Protein AF-A0A7V3REI5-F1 (afdb_monomer_lite)

Organism: NCBI:txid1495039

Radius of gyration: 26.55 Å; chains: 1; bounding box: 90×43×39 Å

Structure (mmCIF, N/CA/C/O backbone):
data_AF-A0A7V3REI5-F1
#
_entry.id   AF-A0A7V3REI5-F1
#
loop_
_atom_site.group_PDB
_atom_site.id
_atom_site.type_symbol
_atom_site.label_atom_id
_atom_site.label_alt_id
_atom_site.label_comp_id
_atom_site.label_asym_id
_atom_site.label_entity_id
_atom_site.label_seq_id
_atom_site.pdbx_PDB_ins_code
_atom_site.Cartn_x
_atom_site.Cartn_y
_atom_site.Cartn_z
_atom_site.occupancy
_atom_site.B_iso_or_equiv
_atom_site.auth_seq_id
_atom_site.auth_comp_id
_atom_site.auth_asym_id
_atom_site.auth_atom_id
_atom_site.pdbx_PDB_model_num
ATOM 1 N N . MET A 1 1 ? -81.176 -21.496 19.506 1.00 45.09 1 MET A N 1
ATOM 2 C CA . MET A 1 1 ? -79.918 -22.053 18.954 1.00 45.09 1 MET A CA 1
ATOM 3 C C . MET A 1 1 ? -79.928 -21.671 17.478 1.00 45.09 1 MET A C 1
ATOM 5 O O . MET A 1 1 ? -80.859 -22.073 16.807 1.00 45.09 1 MET A O 1
ATOM 9 N N . ILE A 1 2 ? -79.170 -20.693 16.980 1.00 42.31 2 ILE A N 1
ATOM 10 C CA . ILE A 1 2 ? -77.730 -20.711 16.653 1.00 42.31 2 ILE A CA 1
ATOM 11 C C . ILE A 1 2 ? -77.253 -19.232 16.647 1.00 42.31 2 ILE A C 1
ATOM 13 O O . ILE A 1 2 ? -77.813 -18.420 15.923 1.00 42.31 2 ILE A O 1
ATOM 17 N N . ILE A 1 3 ? -76.549 -18.781 17.691 1.00 45.88 3 ILE A N 1
ATOM 18 C CA . ILE A 1 3 ? -75.117 -18.394 17.774 1.00 45.88 3 ILE A CA 1
ATOM 19 C C . ILE A 1 3 ? -74.621 -17.381 16.718 1.00 45.88 3 ILE A C 1
ATOM 21 O O . ILE A 1 3 ? -74.681 -17.606 15.514 1.00 45.88 3 ILE A O 1
ATOM 25 N N . GLY A 1 4 ? -74.079 -16.267 17.230 1.00 51.44 4 GLY A N 1
ATOM 26 C CA . GLY A 1 4 ? -73.654 -15.076 16.502 1.00 51.44 4 GLY A CA 1
ATOM 27 C C . GLY A 1 4 ? -72.420 -15.225 15.604 1.00 51.44 4 GLY A C 1
ATOM 28 O O . GLY A 1 4 ? -71.444 -15.896 15.934 1.00 51.44 4 GLY A O 1
ATOM 29 N N . GLY A 1 5 ? -72.459 -14.506 14.478 1.00 50.28 5 GLY A N 1
ATOM 30 C CA . GLY A 1 5 ? -71.432 -14.508 13.428 1.00 50.28 5 GLY A CA 1
ATOM 31 C C . GLY A 1 5 ? -70.795 -13.144 13.122 1.00 50.28 5 GLY A C 1
ATOM 32 O O . GLY A 1 5 ? -70.166 -12.995 12.083 1.00 50.28 5 GLY A O 1
ATOM 33 N N . GLY A 1 6 ? -70.938 -12.129 13.985 1.00 51.12 6 GLY A N 1
ATOM 34 C CA . GLY A 1 6 ? -70.482 -10.754 13.692 1.00 51.12 6 GLY A CA 1
ATOM 35 C C . GLY A 1 6 ? -69.046 -10.396 14.114 1.00 51.12 6 GLY A C 1
ATOM 36 O O . GLY A 1 6 ? -68.540 -9.340 13.741 1.00 51.12 6 GLY A O 1
ATOM 37 N N . GLY A 1 7 ? -68.373 -11.241 14.906 1.00 53.41 7 GLY A N 1
ATOM 38 C CA . GLY A 1 7 ? -67.096 -10.892 15.555 1.00 53.41 7 GLY A CA 1
ATOM 39 C C . GLY A 1 7 ? -65.824 -11.227 14.766 1.00 53.41 7 GLY A C 1
ATOM 40 O O . GLY A 1 7 ? -64.772 -10.646 15.029 1.00 53.41 7 GLY A O 1
ATOM 41 N N . LYS A 1 8 ? -65.895 -12.156 13.802 1.00 51.16 8 LYS A N 1
ATOM 42 C CA . LYS A 1 8 ? -64.704 -12.661 13.093 1.00 51.16 8 LYS A CA 1
ATOM 43 C C . LYS A 1 8 ? -64.217 -11.726 11.979 1.00 51.16 8 LYS A C 1
ATOM 45 O O . LYS A 1 8 ? -63.014 -11.527 11.865 1.00 51.16 8 LYS A O 1
ATOM 50 N N . MET A 1 9 ? -65.120 -11.088 11.225 1.00 49.62 9 MET A N 1
ATOM 51 C CA . MET A 1 9 ? -64.723 -10.202 10.116 1.00 49.62 9 MET A CA 1
ATOM 52 C C . MET A 1 9 ? -64.071 -8.896 10.597 1.00 49.62 9 MET A C 1
ATOM 54 O O . MET A 1 9 ? -63.046 -8.502 10.057 1.00 49.62 9 MET A O 1
ATOM 58 N N . LYS A 1 10 ? -64.581 -8.268 11.670 1.00 50.03 10 LYS A N 1
ATOM 59 C CA . LYS A 1 10 ? -63.990 -7.029 12.220 1.00 50.03 10 LYS A CA 1
ATOM 60 C C . LYS A 1 10 ? -62.588 -7.245 12.807 1.00 50.03 10 LYS A C 1
ATOM 62 O O . LYS A 1 10 ? -61.726 -6.386 12.653 1.00 50.03 10 LYS A O 1
ATOM 67 N N . LYS A 1 11 ? -62.338 -8.401 13.442 1.00 52.38 11 LYS A N 1
ATOM 68 C CA . LYS A 1 11 ? -61.004 -8.772 13.950 1.00 52.38 11 LYS A CA 1
ATOM 69 C C . LYS A 1 11 ? -60.014 -9.053 12.818 1.00 52.38 11 LYS A C 1
ATOM 71 O O . LYS A 1 11 ? -58.866 -8.638 12.923 1.00 52.38 11 LYS A O 1
ATOM 76 N N . LEU A 1 12 ? -60.459 -9.696 11.735 1.00 54.47 12 LEU A N 1
ATOM 77 C CA . LEU A 1 12 ? -59.613 -9.981 10.573 1.00 54.47 12 LEU A CA 1
ATOM 78 C C . LEU A 1 12 ? -59.170 -8.690 9.860 1.00 54.47 12 LEU A C 1
ATOM 80 O O . LEU A 1 12 ? -57.997 -8.558 9.527 1.00 54.47 12 LEU A O 1
ATOM 84 N N . SER A 1 13 ? -60.064 -7.702 9.724 1.00 59.44 13 SER A N 1
ATOM 85 C CA . SER A 1 13 ? -59.730 -6.388 9.153 1.00 59.44 13 SER A CA 1
ATOM 86 C C . SER A 1 13 ? -58.731 -5.599 10.007 1.00 59.44 13 SER A C 1
ATOM 88 O O . SER A 1 13 ? -57.815 -4.998 9.462 1.00 59.44 13 SER A O 1
ATOM 90 N N . ILE A 1 14 ? -58.854 -5.633 11.340 1.00 61.53 14 ILE A N 1
ATOM 91 C CA . ILE A 1 14 ? -57.919 -4.942 12.248 1.00 61.53 14 ILE A CA 1
ATOM 92 C C . ILE A 1 14 ? -56.529 -5.590 12.214 1.00 61.53 14 ILE A C 1
ATOM 94 O O . ILE A 1 14 ? -55.530 -4.880 12.162 1.00 61.53 14 ILE A O 1
ATOM 98 N N . VAL A 1 15 ? -56.450 -6.924 12.190 1.00 61.62 15 VAL A N 1
ATOM 99 C CA . VAL A 1 15 ? -55.169 -7.645 12.090 1.00 61.62 15 VAL A CA 1
ATOM 100 C C . VAL A 1 15 ? -54.491 -7.387 10.741 1.00 61.62 15 VAL A C 1
ATOM 102 O O . VAL A 1 15 ? -53.283 -7.182 10.714 1.00 61.62 15 VAL A O 1
ATOM 105 N N . MET A 1 16 ? -55.247 -7.311 9.639 1.00 60.16 16 MET A N 1
ATOM 106 C CA . MET A 1 16 ? -54.700 -6.930 8.329 1.00 60.16 16 MET A CA 1
ATOM 107 C C . MET A 1 16 ? -54.187 -5.487 8.310 1.00 60.16 16 MET A C 1
ATOM 109 O O . MET A 1 16 ? -53.096 -5.245 7.804 1.00 60.16 16 MET A O 1
ATOM 113 N N . ILE A 1 17 ? -54.928 -4.534 8.885 1.00 63.91 17 ILE A N 1
ATOM 114 C CA . ILE A 1 17 ? -54.505 -3.125 8.963 1.00 63.91 17 ILE A CA 1
ATOM 115 C C . ILE A 1 17 ? -53.241 -2.987 9.819 1.00 63.91 17 ILE A C 1
ATOM 117 O O . ILE A 1 17 ? -52.309 -2.294 9.422 1.00 63.91 17 ILE A O 1
ATOM 121 N N . LEU A 1 18 ? -53.169 -3.688 10.955 1.00 61.50 18 LEU A N 1
ATOM 122 C CA . LEU A 1 18 ? -51.982 -3.698 11.810 1.00 61.50 18 LEU A CA 1
ATOM 123 C C . LEU A 1 18 ? -50.791 -4.385 11.134 1.00 61.50 18 LEU A C 1
ATOM 125 O O . LEU A 1 18 ? -49.684 -3.878 11.244 1.00 61.50 18 LEU A O 1
ATOM 129 N N . ALA A 1 19 ? -50.995 -5.480 10.398 1.00 59.91 19 ALA A N 1
ATOM 130 C CA . ALA A 1 19 ? -49.928 -6.160 9.661 1.00 59.91 19 ALA A CA 1
ATOM 131 C C . ALA A 1 19 ? -49.385 -5.307 8.502 1.00 59.91 19 ALA A C 1
ATOM 133 O O . ALA A 1 19 ? -48.173 -5.241 8.307 1.00 59.91 19 ALA A O 1
ATOM 134 N N . VAL A 1 20 ? -50.258 -4.599 7.776 1.00 59.50 20 VAL A N 1
ATOM 135 C CA . VAL A 1 20 ? -49.863 -3.642 6.728 1.00 59.50 20 VAL A CA 1
ATOM 136 C C . VAL A 1 20 ? -49.148 -2.433 7.335 1.00 59.50 20 VAL A C 1
ATOM 138 O O . VAL A 1 20 ? -48.140 -1.995 6.784 1.00 59.50 20 VAL A O 1
ATOM 141 N N . ALA A 1 21 ? -49.592 -1.937 8.495 1.00 59.53 21 ALA A N 1
ATOM 142 C CA . ALA A 1 21 ? -48.910 -0.870 9.230 1.00 59.53 21 ALA A CA 1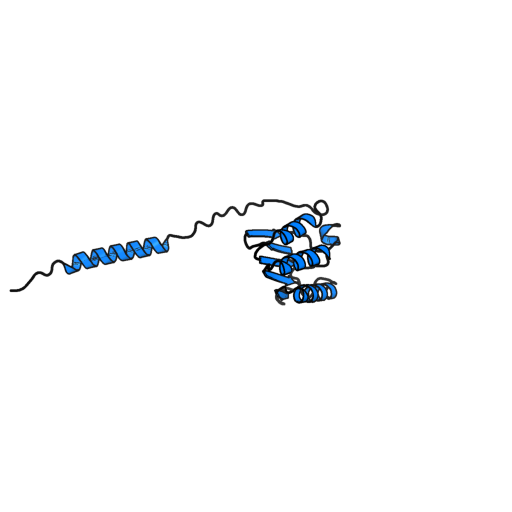
ATOM 143 C C . ALA A 1 21 ? -47.531 -1.321 9.751 1.00 59.53 21 ALA A C 1
ATOM 145 O O . ALA A 1 21 ? -46.559 -0.580 9.654 1.00 59.53 21 ALA A O 1
ATOM 146 N N . PHE A 1 22 ? -47.407 -2.561 10.232 1.00 59.75 22 PHE A N 1
ATOM 147 C CA . PHE A 1 22 ? -46.141 -3.119 10.718 1.00 59.75 22 PHE A CA 1
ATOM 148 C C . PHE A 1 22 ? -45.140 -3.367 9.576 1.00 59.75 22 PHE A C 1
ATOM 150 O O . PHE A 1 22 ? -43.958 -3.059 9.721 1.00 59.75 22 PHE A O 1
ATOM 157 N N . LEU A 1 23 ? -45.608 -3.844 8.412 1.00 57.28 23 LEU A N 1
ATOM 158 C CA . LEU A 1 23 ? -44.774 -3.979 7.209 1.00 57.28 23 LEU A CA 1
ATOM 159 C C . LEU A 1 23 ? -44.318 -2.621 6.658 1.00 57.28 23 LEU A C 1
ATOM 161 O O . LEU A 1 23 ? -43.189 -2.501 6.190 1.00 57.28 23 LEU A O 1
ATOM 165 N N . SER A 1 24 ? -45.168 -1.594 6.717 1.00 53.91 24 SER A N 1
ATOM 166 C CA . SER A 1 24 ? -44.822 -0.258 6.212 1.00 53.91 24 SER A CA 1
ATOM 167 C C . SER A 1 24 ? -43.879 0.512 7.145 1.00 53.91 24 SER A C 1
ATOM 169 O O . SER A 1 24 ? -43.035 1.255 6.649 1.00 53.91 24 SER A O 1
ATOM 171 N N . ILE A 1 25 ? -43.908 0.264 8.460 1.00 54.47 25 ILE A N 1
ATOM 172 C CA . ILE A 1 25 ? -42.898 0.791 9.401 1.00 54.47 25 ILE A CA 1
ATOM 173 C C . ILE A 1 25 ? -41.519 0.145 9.157 1.00 54.47 25 ILE A C 1
ATOM 175 O O . ILE A 1 25 ? -40.502 0.831 9.239 1.00 54.47 25 ILE A O 1
ATOM 179 N N . PHE A 1 26 ? -41.467 -1.141 8.787 1.00 53.81 26 PHE A N 1
ATOM 180 C CA . PHE A 1 26 ? -40.209 -1.827 8.452 1.00 53.81 26 PHE A CA 1
ATOM 181 C C . PHE A 1 26 ? -39.654 -1.453 7.067 1.00 53.81 26 PHE A C 1
ATOM 183 O O . PHE A 1 26 ? -38.441 -1.432 6.881 1.00 53.81 26 PHE A O 1
ATOM 190 N N . ALA A 1 27 ? -40.517 -1.125 6.099 1.00 53.53 27 ALA A N 1
ATOM 191 C CA . ALA A 1 27 ? -40.102 -0.783 4.734 1.00 53.53 27 ALA A CA 1
ATOM 192 C C . ALA A 1 27 ? -39.506 0.636 4.586 1.00 53.53 27 ALA A C 1
ATOM 194 O O . ALA A 1 27 ? -38.796 0.899 3.614 1.00 53.53 27 ALA A O 1
ATOM 195 N N . PHE A 1 28 ? -39.759 1.543 5.539 1.00 55.44 28 PHE A N 1
ATOM 196 C CA . PHE A 1 28 ? -39.353 2.956 5.452 1.00 55.44 28 PHE A CA 1
ATOM 197 C C . PHE A 1 28 ? -38.269 3.399 6.443 1.00 55.44 28 PHE A C 1
ATOM 199 O O . PHE A 1 28 ? -37.828 4.546 6.378 1.00 55.44 28 PHE A O 1
ATOM 206 N N . ALA A 1 29 ? -37.757 2.510 7.296 1.00 57.12 29 ALA A N 1
ATOM 207 C CA . ALA A 1 29 ? -36.548 2.780 8.074 1.00 57.12 29 ALA A CA 1
ATOM 208 C C . ALA A 1 29 ? -35.292 2.582 7.205 1.00 57.12 29 ALA A C 1
ATOM 210 O O . ALA A 1 29 ? -34.450 1.729 7.474 1.00 57.12 29 ALA A O 1
ATOM 211 N N . GLN A 1 30 ? -35.173 3.355 6.124 1.00 59.72 30 GLN A N 1
ATOM 212 C CA . GLN A 1 30 ? -33.895 3.484 5.431 1.00 59.72 30 GLN A CA 1
ATOM 213 C C . GLN A 1 30 ? -32.944 4.219 6.385 1.00 59.72 30 GLN A C 1
ATOM 215 O O . GLN A 1 30 ? -33.329 5.272 6.909 1.00 59.72 30 GLN A O 1
ATOM 220 N N . PRO A 1 31 ? -31.728 3.711 6.658 1.00 63.97 31 PRO A N 1
ATOM 221 C CA . PRO A 1 31 ? -30.756 4.496 7.398 1.00 63.97 31 PRO A CA 1
ATOM 222 C C . PRO A 1 31 ? -30.557 5.807 6.637 1.00 63.97 31 PRO A C 1
ATOM 224 O O . PRO A 1 31 ? -30.264 5.804 5.441 1.00 63.97 31 PRO A O 1
ATOM 227 N N . ILE A 1 32 ? -30.752 6.937 7.319 1.00 59.34 32 ILE A N 1
ATOM 228 C CA . ILE A 1 32 ? -30.374 8.243 6.787 1.00 59.34 32 ILE A CA 1
ATOM 229 C C . ILE A 1 32 ? -28.854 8.194 6.635 1.00 59.34 32 ILE A C 1
ATOM 231 O O . ILE A 1 32 ? -28.116 8.407 7.597 1.00 59.34 32 ILE A O 1
ATOM 235 N N . VAL A 1 33 ? -28.373 7.865 5.436 1.00 61.00 33 VAL A N 1
ATOM 236 C CA . VAL A 1 33 ? -26.965 8.031 5.095 1.00 61.00 33 VAL A CA 1
ATOM 237 C C . VAL A 1 33 ? -26.740 9.532 5.084 1.00 61.00 33 VAL A C 1
ATOM 239 O O . VAL A 1 33 ? -27.193 10.242 4.186 1.00 61.00 33 VAL A O 1
ATOM 242 N N . LYS A 1 34 ? -26.108 10.037 6.143 1.00 55.16 34 LYS A N 1
ATOM 243 C CA . LYS A 1 34 ? -25.733 11.441 6.274 1.00 55.16 34 LYS A CA 1
ATOM 244 C C . LYS A 1 34 ? -24.628 11.712 5.251 1.00 55.16 34 LYS A C 1
ATOM 246 O O . LYS A 1 34 ? -23.446 11.649 5.564 1.00 55.16 34 LYS A O 1
ATOM 251 N N . SER A 1 35 ? -25.016 11.933 3.999 1.00 65.88 35 SER A N 1
ATOM 252 C CA . SER A 1 35 ? -24.085 12.243 2.923 1.00 65.88 35 SER A CA 1
ATOM 253 C C . SER A 1 35 ? -23.630 13.686 3.064 1.00 65.88 35 SER A C 1
ATOM 255 O O . SER A 1 35 ? -24.231 14.609 2.520 1.00 65.88 35 SER A O 1
ATOM 257 N N . ALA A 1 36 ? -22.537 13.863 3.791 1.00 58.12 36 ALA A N 1
ATOM 258 C CA . ALA A 1 36 ? -21.589 14.916 3.500 1.00 58.12 36 ALA A CA 1
ATOM 259 C C . ALA A 1 36 ? -20.237 14.234 3.299 1.00 58.12 36 ALA A C 1
ATOM 261 O O . ALA A 1 36 ? -19.447 14.114 4.231 1.00 58.12 36 ALA A O 1
ATOM 262 N N . THR A 1 37 ? -19.975 13.757 2.081 1.00 61.31 37 THR A N 1
ATOM 263 C CA . THR A 1 37 ? -18.610 13.469 1.627 1.00 61.31 37 THR A CA 1
ATOM 264 C C . THR A 1 37 ? -17.897 14.814 1.490 1.00 61.31 37 THR A C 1
ATOM 266 O O . THR A 1 37 ? -17.736 15.354 0.400 1.00 61.31 37 THR A O 1
ATOM 269 N N . SER A 1 38 ? -17.585 15.448 2.617 1.00 79.25 38 SER A N 1
ATOM 270 C CA . SER A 1 38 ? -16.827 16.689 2.628 1.00 79.25 38 SER A CA 1
ATOM 271 C C . SER A 1 38 ? -15.363 16.342 2.421 1.00 79.25 38 SER A C 1
ATOM 273 O O . SER A 1 38 ? -14.805 15.566 3.196 1.00 79.25 38 SER A O 1
ATOM 275 N N . VAL A 1 39 ? -14.736 16.933 1.405 1.00 82.12 39 VAL A N 1
ATOM 276 C CA . VAL A 1 39 ? -13.273 16.983 1.331 1.00 82.12 39 VAL A CA 1
ATOM 277 C C . VAL A 1 39 ? -12.791 17.706 2.585 1.00 82.12 39 VAL A C 1
ATOM 279 O O . VAL A 1 39 ? -13.078 18.886 2.774 1.00 82.12 39 VAL A O 1
ATOM 282 N N . THR A 1 40 ? -12.120 16.982 3.475 1.00 88.06 40 THR A N 1
ATOM 283 C CA . THR A 1 40 ? -11.646 17.522 4.757 1.00 88.06 40 THR A CA 1
ATOM 284 C C . THR A 1 40 ? -10.275 18.170 4.637 1.00 88.06 40 THR A C 1
ATOM 286 O O . THR A 1 40 ? -9.915 19.011 5.458 1.00 88.06 40 THR A O 1
ATOM 289 N N . SER A 1 41 ? -9.479 17.774 3.646 1.00 92.19 41 SER A N 1
ATOM 290 C CA . SER A 1 41 ? -8.116 18.258 3.443 1.00 92.19 41 SER A CA 1
ATOM 291 C C . SER A 1 41 ? -7.700 18.100 1.984 1.00 92.19 41 SER A C 1
ATOM 293 O O . SER A 1 41 ? -8.166 17.194 1.294 1.00 92.19 41 SER A O 1
ATOM 295 N N . ILE A 1 42 ? -6.813 18.985 1.532 1.00 94.31 42 ILE A N 1
ATOM 296 C CA . ILE A 1 42 ? -6.144 18.921 0.231 1.00 94.31 42 ILE A CA 1
ATOM 297 C C . ILE A 1 42 ? -4.648 19.050 0.502 1.00 94.31 42 ILE A C 1
ATOM 299 O O . ILE A 1 42 ? -4.231 19.921 1.266 1.00 94.31 42 ILE A O 1
ATOM 303 N N . PHE A 1 43 ? -3.862 18.178 -0.117 1.00 93.75 43 PHE A N 1
ATOM 304 C CA . PHE A 1 43 ? -2.408 18.143 -0.003 1.00 93.75 43 PHE A CA 1
ATOM 305 C C . PHE A 1 43 ? -1.790 18.468 -1.364 1.00 93.75 43 PHE A C 1
ATOM 307 O O . PHE A 1 43 ? -2.385 18.163 -2.400 1.00 93.75 43 PHE A O 1
ATOM 314 N N . PHE A 1 44 ? -0.621 19.104 -1.362 1.00 93.94 44 PHE A N 1
ATOM 315 C CA . PHE A 1 44 ? 0.072 19.523 -2.577 1.00 93.94 44 PHE A CA 1
ATOM 316 C C . PHE A 1 44 ? 1.497 18.986 -2.547 1.00 93.94 44 PHE A C 1
ATOM 318 O O . PHE A 1 44 ? 2.311 19.433 -1.741 1.00 93.94 44 PHE A O 1
ATOM 325 N N . GLU A 1 45 ? 1.820 18.071 -3.453 1.00 90.81 45 GLU A N 1
ATOM 326 C CA . GLU A 1 45 ? 3.189 17.579 -3.592 1.00 90.81 45 GLU A CA 1
ATOM 327 C C . GLU A 1 45 ? 4.033 18.502 -4.483 1.00 90.81 45 GLU A C 1
ATOM 329 O O . GLU A 1 45 ? 3.488 19.081 -5.425 1.00 90.81 45 GLU A O 1
ATOM 334 N N . PRO A 1 46 ? 5.334 18.692 -4.177 1.00 91.81 46 PRO A N 1
ATOM 335 C CA . PRO A 1 46 ? 6.110 18.016 -3.125 1.00 91.81 46 PRO A CA 1
ATOM 336 C C . PRO A 1 46 ? 6.065 18.687 -1.740 1.00 91.81 46 PRO A C 1
ATOM 338 O O . PRO A 1 46 ? 6.818 18.314 -0.842 1.00 91.81 46 PRO A O 1
ATOM 341 N N . SER A 1 47 ? 5.234 19.719 -1.552 1.00 92.69 47 SER A N 1
ATOM 342 C CA . SER A 1 47 ? 5.244 20.530 -0.325 1.00 92.69 47 SER A CA 1
ATOM 343 C C . SER A 1 47 ? 4.804 19.774 0.933 1.00 92.69 47 SER A C 1
ATOM 345 O O . SER A 1 47 ? 5.274 20.091 2.025 1.00 92.69 47 SER A O 1
ATOM 347 N N . THR A 1 48 ? 3.921 18.781 0.796 1.00 92.62 48 THR A N 1
ATOM 348 C CA . THR A 1 48 ? 3.406 17.979 1.917 1.00 92.62 48 THR A CA 1
ATOM 349 C C . THR A 1 48 ? 4.198 16.698 2.171 1.00 92.62 48 THR A C 1
ATOM 351 O O . THR A 1 48 ? 4.214 16.207 3.303 1.00 92.62 48 THR A O 1
ATOM 354 N N . GLY A 1 49 ? 4.911 16.194 1.168 1.00 93.38 49 GLY A N 1
ATOM 355 C CA . GLY A 1 49 ? 5.740 15.003 1.248 1.00 93.38 49 GLY A CA 1
ATOM 356 C C . GLY A 1 49 ? 4.942 13.744 1.591 1.00 93.38 49 GLY A C 1
ATOM 357 O O . GLY A 1 49 ? 3.738 13.642 1.376 1.00 93.38 49 GLY A O 1
ATOM 358 N N . GLU A 1 50 ? 5.615 12.747 2.169 1.00 94.00 50 GLU A N 1
ATOM 359 C CA . GLU A 1 50 ? 4.961 11.468 2.493 1.00 94.00 50 GLU A CA 1
ATOM 360 C C . GLU A 1 50 ? 4.041 11.556 3.724 1.00 94.00 50 GLU A C 1
ATOM 362 O O . GLU A 1 50 ? 3.235 10.655 3.972 1.00 94.00 50 GLU A O 1
ATOM 367 N N . ALA A 1 51 ? 4.142 12.638 4.504 1.00 95.81 51 ALA A N 1
ATOM 368 C CA . ALA A 1 51 ? 3.512 12.759 5.815 1.00 95.81 51 ALA A CA 1
ATOM 369 C C . ALA A 1 51 ? 1.992 12.499 5.812 1.00 95.81 51 ALA A C 1
ATOM 371 O O . ALA A 1 51 ? 1.536 11.765 6.693 1.00 95.81 51 ALA A O 1
ATOM 372 N N . PRO A 1 52 ? 1.185 13.007 4.854 1.00 96.19 52 PRO A N 1
ATOM 373 C CA . PRO A 1 52 ? -0.245 12.698 4.808 1.00 96.19 52 PRO A CA 1
ATOM 374 C C . PRO A 1 52 ? -0.531 11.195 4.688 1.00 96.19 52 PRO A C 1
ATOM 376 O O . PRO A 1 52 ? -1.414 10.677 5.374 1.00 96.19 52 PRO A O 1
ATOM 379 N N . PHE A 1 53 ? 0.243 10.480 3.867 1.00 97.31 53 PHE A N 1
ATOM 380 C CA . PHE A 1 53 ? 0.078 9.042 3.658 1.00 97.31 53 PHE A CA 1
ATOM 381 C C . PHE A 1 53 ? 0.535 8.245 4.883 1.00 97.31 53 PHE A C 1
ATOM 383 O O . PHE A 1 53 ? -0.215 7.403 5.380 1.00 97.31 53 PHE A O 1
ATOM 390 N N . LEU A 1 54 ? 1.717 8.554 5.426 1.00 98.25 54 LEU A N 1
ATOM 391 C CA . LEU A 1 54 ? 2.262 7.883 6.612 1.00 98.25 54 LEU A CA 1
ATOM 392 C C . LEU A 1 54 ? 1.348 8.060 7.831 1.00 98.25 54 LEU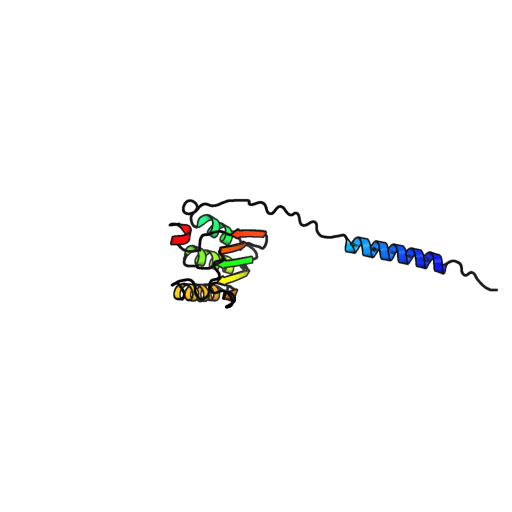 A C 1
ATOM 394 O O . LEU A 1 54 ? 1.079 7.098 8.555 1.00 98.25 54 LEU A O 1
ATOM 398 N N . ASN A 1 55 ? 0.810 9.265 8.031 1.00 98.25 55 ASN A N 1
ATOM 399 C CA . ASN A 1 55 ? -0.111 9.555 9.128 1.00 98.25 55 ASN A CA 1
ATOM 400 C C . ASN A 1 55 ? -1.433 8.794 8.980 1.00 98.25 55 ASN A C 1
ATOM 402 O O . ASN A 1 55 ? -1.956 8.281 9.970 1.00 98.25 55 ASN A O 1
ATOM 406 N N . ALA A 1 56 ? -1.961 8.679 7.760 1.00 98.19 56 ALA A N 1
ATOM 407 C CA . ALA A 1 56 ? -3.185 7.931 7.497 1.00 98.19 56 ALA A CA 1
ATOM 408 C C . ALA A 1 56 ? -3.009 6.417 7.712 1.00 98.19 56 ALA A C 1
ATOM 410 O O . ALA A 1 56 ? -3.842 5.786 8.358 1.00 98.19 56 ALA A O 1
ATOM 411 N N . ILE A 1 57 ? -1.898 5.831 7.258 1.00 98.69 57 ILE A N 1
ATOM 412 C CA . ILE A 1 57 ? -1.588 4.410 7.508 1.00 98.69 57 ILE A CA 1
ATOM 413 C C . ILE A 1 57 ? -1.364 4.168 9.013 1.00 98.69 57 ILE A C 1
ATOM 415 O O . ILE A 1 57 ? -1.811 3.167 9.581 1.00 98.69 57 ILE A O 1
ATOM 419 N N . SER A 1 58 ? -0.696 5.102 9.692 1.00 98.69 58 SER A N 1
ATOM 420 C CA . SER A 1 58 ? -0.444 5.025 11.137 1.00 98.69 58 SER A CA 1
ATOM 421 C C . SER A 1 58 ? -1.719 5.151 11.974 1.00 98.69 58 SER A C 1
ATOM 423 O O . SER A 1 58 ? -1.811 4.554 13.052 1.00 98.69 58 SER A O 1
ATOM 425 N N . SER A 1 59 ? -2.713 5.907 11.500 1.00 98.44 59 SER A N 1
ATOM 426 C CA . SER A 1 59 ? -3.969 6.105 12.224 1.00 98.44 59 SER A CA 1
ATOM 427 C C . SER A 1 59 ? -4.903 4.896 12.148 1.00 98.44 59 SER A C 1
ATOM 429 O O . SER A 1 59 ? -5.646 4.691 13.109 1.00 98.44 59 SER A O 1
ATOM 431 N N . ALA A 1 60 ? -4.795 4.064 11.103 1.00 98.69 60 ALA A N 1
ATOM 432 C CA . ALA A 1 60 ? -5.615 2.870 10.889 1.00 98.69 60 ALA A CA 1
ATOM 433 C C . ALA A 1 60 ? -5.657 1.938 12.115 1.00 98.69 60 ALA A C 1
ATOM 435 O O . ALA A 1 60 ? -4.611 1.610 12.706 1.00 98.69 60 ALA A O 1
ATOM 436 N N . LYS A 1 61 ? -6.871 1.505 12.482 1.00 98.69 61 LYS A N 1
ATOM 437 C CA . LYS A 1 61 ? -7.168 0.659 13.653 1.00 98.69 61 LYS A CA 1
ATOM 438 C C . LYS A 1 61 ? -7.777 -0.693 13.304 1.00 98.69 61 LYS A C 1
ATOM 440 O O . LYS A 1 61 ? -7.521 -1.651 14.024 1.00 98.69 61 LYS A O 1
ATOM 445 N N . THR A 1 62 ? -8.575 -0.785 12.247 1.00 98.75 62 THR A N 1
ATOM 446 C CA . THR A 1 62 ? -9.342 -1.990 11.893 1.00 98.75 62 THR A CA 1
ATOM 447 C C . THR A 1 62 ? -9.035 -2.476 10.486 1.00 98.75 62 THR A C 1
ATOM 449 O O . THR A 1 62 ? -8.868 -3.681 10.282 1.00 98.75 62 THR A O 1
ATOM 452 N N . SER A 1 63 ? -8.929 -1.576 9.508 1.00 98.88 63 SER A N 1
ATOM 453 C CA . SER A 1 63 ? -8.660 -1.960 8.124 1.00 98.88 63 SER A CA 1
ATOM 454 C C . SER A 1 63 ? -7.918 -0.894 7.331 1.00 98.88 63 SER A C 1
ATOM 456 O O . SER A 1 63 ? -8.021 0.305 7.580 1.00 98.88 63 SER A O 1
ATOM 458 N N . LEU A 1 64 ? -7.175 -1.358 6.335 1.00 98.88 64 LEU A N 1
ATOM 459 C CA . LEU A 1 64 ? -6.483 -0.519 5.371 1.00 98.88 64 LEU A CA 1
ATOM 460 C C . LEU A 1 64 ? -6.637 -1.160 3.995 1.00 98.88 64 LEU A C 1
ATOM 462 O O . LEU A 1 64 ? -6.228 -2.303 3.790 1.00 98.88 64 LEU A O 1
ATOM 466 N N . LYS A 1 65 ? -7.248 -0.444 3.054 1.00 98.94 65 LYS A N 1
ATOM 467 C CA . LYS A 1 65 ? -7.409 -0.899 1.667 1.00 98.94 65 LYS A CA 1
ATOM 468 C C . LYS A 1 65 ? -6.624 0.042 0.773 1.00 98.94 65 LYS A C 1
ATOM 470 O O . LYS A 1 65 ? -6.836 1.246 0.847 1.00 98.94 65 LYS A O 1
ATOM 475 N N . ILE A 1 66 ? -5.721 -0.492 -0.034 1.00 98.81 66 ILE A N 1
ATOM 476 C CA . ILE A 1 66 ? -4.864 0.288 -0.929 1.00 98.81 66 ILE A CA 1
ATOM 477 C C . ILE A 1 66 ? -5.043 -0.242 -2.349 1.00 98.81 66 ILE A C 1
ATOM 479 O O . ILE A 1 66 ? -4.976 -1.445 -2.571 1.00 98.81 66 ILE A O 1
ATOM 483 N N . GLU A 1 67 ? -5.239 0.654 -3.302 1.00 98.69 67 GLU A N 1
ATOM 484 C CA . GLU A 1 67 ? -5.125 0.387 -4.734 1.00 98.69 67 GLU A CA 1
ATOM 485 C C . GLU A 1 67 ? -4.090 1.368 -5.280 1.00 98.69 67 GLU A C 1
ATOM 487 O O . GLU A 1 67 ? -4.264 2.588 -5.182 1.00 98.69 67 GLU A O 1
ATOM 492 N N . MET A 1 68 ? -2.954 0.848 -5.740 1.00 98.56 68 MET A N 1
ATOM 493 C CA . MET A 1 68 ? -1.798 1.683 -6.048 1.00 98.56 68 MET A CA 1
ATOM 494 C C . MET A 1 68 ? -1.034 1.171 -7.260 1.00 98.56 68 MET A C 1
ATOM 496 O O . MET A 1 68 ? -0.539 0.047 -7.269 1.00 98.56 68 MET A O 1
ATOM 500 N N . TYR A 1 69 ? -0.859 2.055 -8.240 1.00 98.19 69 TYR A N 1
ATOM 501 C CA . TYR A 1 69 ? -0.110 1.764 -9.460 1.00 98.19 69 TYR A CA 1
ATOM 502 C C . TYR A 1 69 ? 1.360 1.396 -9.192 1.00 98.19 69 TYR A C 1
ATOM 504 O O . TYR A 1 69 ? 1.859 0.411 -9.725 1.00 98.19 69 TYR A O 1
ATOM 512 N N . VAL A 1 70 ? 2.069 2.166 -8.352 1.00 98.06 70 VAL A N 1
ATOM 513 C CA . VAL A 1 70 ? 3.466 1.875 -7.976 1.00 98.06 70 VAL A CA 1
ATOM 514 C C . VAL A 1 70 ? 3.715 2.187 -6.500 1.00 98.06 70 VAL A C 1
ATOM 516 O O . VAL A 1 70 ? 3.383 3.274 -6.021 1.00 98.06 70 VAL A O 1
ATOM 519 N N . ILE A 1 71 ? 4.370 1.254 -5.800 1.00 98.38 71 ILE A N 1
ATOM 520 C CA . ILE A 1 71 ? 4.890 1.432 -4.438 1.00 98.38 71 ILE A CA 1
ATOM 521 C C . ILE A 1 71 ? 6.387 1.117 -4.428 1.00 98.38 71 ILE A C 1
ATOM 523 O O . ILE A 1 71 ? 6.791 -0.009 -4.717 1.00 98.38 71 ILE A O 1
ATOM 527 N N . THR A 1 72 ? 7.209 2.101 -4.068 1.00 98.19 72 THR A N 1
ATOM 528 C CA . THR A 1 72 ? 8.653 1.926 -3.832 1.00 98.19 72 THR A CA 1
ATOM 529 C C . THR A 1 72 ? 9.168 2.647 -2.584 1.00 98.19 72 THR A C 1
ATOM 531 O O . THR A 1 72 ? 10.345 2.498 -2.264 1.00 98.19 72 THR A O 1
ATOM 534 N N . SER A 1 73 ? 8.339 3.429 -1.879 1.00 97.81 73 SER A N 1
ATOM 535 C CA . SER A 1 73 ? 8.746 4.066 -0.619 1.00 97.81 73 SER A CA 1
ATOM 536 C C . SER A 1 73 ? 8.908 3.025 0.494 1.00 97.81 73 SER A C 1
ATOM 538 O O . SER A 1 73 ? 7.967 2.308 0.846 1.00 97.81 73 SER A O 1
ATOM 540 N N . ASN A 1 74 ? 10.109 2.970 1.077 1.00 97.94 74 ASN A N 1
ATOM 541 C CA . ASN A 1 74 ? 10.399 2.125 2.236 1.00 97.94 74 ASN A CA 1
ATOM 542 C C . ASN A 1 74 ? 9.625 2.574 3.478 1.00 97.94 74 ASN A C 1
ATOM 544 O O . ASN A 1 74 ? 9.195 1.726 4.257 1.00 97.94 74 ASN A O 1
ATOM 548 N N . ASP A 1 75 ? 9.404 3.877 3.652 1.00 98.06 75 ASP A N 1
ATOM 549 C CA . ASP A 1 75 ? 8.658 4.400 4.797 1.00 98.06 75 ASP A CA 1
ATOM 550 C C . ASP A 1 75 ? 7.189 3.977 4.724 1.00 98.06 75 ASP A C 1
ATOM 552 O O . ASP A 1 75 ? 6.612 3.554 5.730 1.00 98.06 75 ASP A O 1
ATOM 556 N N . ILE A 1 76 ? 6.610 3.960 3.521 1.00 98.44 76 ILE A N 1
ATOM 557 C CA . ILE A 1 76 ? 5.273 3.405 3.288 1.00 98.44 76 ILE A CA 1
ATOM 558 C C . ILE A 1 76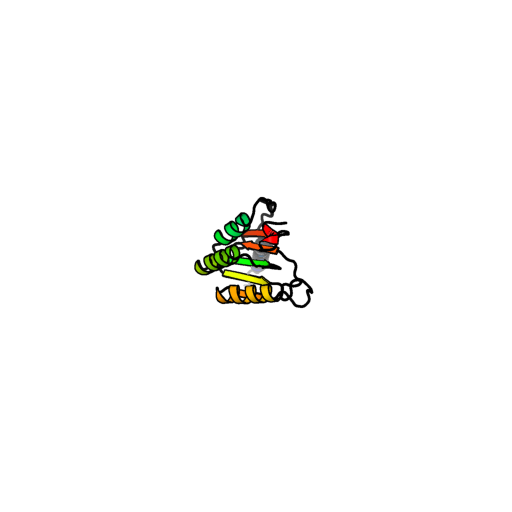 ? 5.236 1.907 3.623 1.00 98.44 76 ILE A C 1
ATOM 560 O O . ILE A 1 76 ? 4.361 1.487 4.383 1.00 98.44 76 ILE A O 1
ATOM 564 N N . PHE A 1 77 ? 6.189 1.101 3.134 1.00 98.69 77 PHE A N 1
ATOM 565 C CA . PHE A 1 77 ? 6.257 -0.330 3.471 1.00 98.69 77 PHE A CA 1
ATOM 566 C C . PHE A 1 77 ? 6.365 -0.567 4.985 1.00 98.69 77 PHE A C 1
ATOM 568 O O . PHE A 1 77 ? 5.595 -1.349 5.543 1.00 98.69 77 PHE A O 1
ATOM 575 N N . ASN A 1 78 ? 7.267 0.143 5.665 1.00 98.75 78 ASN A N 1
ATOM 576 C CA . ASN A 1 78 ? 7.484 0.021 7.109 1.00 98.75 78 ASN A CA 1
ATOM 577 C C . ASN A 1 78 ? 6.243 0.423 7.919 1.00 98.75 78 ASN A C 1
ATOM 579 O O . ASN A 1 78 ? 5.919 -0.189 8.943 1.00 98.75 78 ASN A O 1
ATOM 583 N N . THR A 1 79 ? 5.524 1.447 7.460 1.00 98.75 79 THR A N 1
ATOM 584 C CA . THR A 1 79 ? 4.310 1.924 8.130 1.00 98.75 79 THR A CA 1
ATOM 585 C C . THR A 1 79 ? 3.147 0.951 7.925 1.00 98.75 79 THR A C 1
ATOM 587 O O . THR A 1 79 ? 2.389 0.704 8.868 1.00 98.75 79 THR A O 1
ATOM 590 N N . ILE A 1 80 ? 3.036 0.329 6.743 1.00 98.88 80 ILE A N 1
ATOM 591 C CA . ILE A 1 80 ? 2.066 -0.746 6.475 1.00 98.88 80 ILE A CA 1
ATOM 592 C C . ILE A 1 80 ? 2.365 -1.973 7.344 1.00 98.88 80 ILE A C 1
ATOM 594 O O . ILE A 1 80 ? 1.458 -2.469 8.009 1.00 98.88 80 ILE A O 1
ATOM 598 N N . ASP A 1 81 ? 3.618 -2.427 7.409 1.00 98.88 81 ASP A N 1
ATOM 599 C CA . ASP A 1 81 ? 4.036 -3.538 8.279 1.00 98.88 81 ASP A CA 1
ATOM 600 C C . ASP A 1 81 ? 3.696 -3.256 9.750 1.00 98.88 81 ASP A C 1
ATOM 602 O O . ASP A 1 81 ? 3.123 -4.089 10.455 1.00 98.88 81 ASP A O 1
ATOM 606 N N . SER A 1 82 ? 3.944 -2.025 10.200 1.00 98.88 82 SER A N 1
ATOM 607 C CA . SER A 1 82 ? 3.558 -1.582 11.539 1.00 98.88 82 SER A CA 1
ATOM 608 C C . SER A 1 82 ? 2.042 -1.627 11.757 1.00 98.88 82 SER A C 1
ATOM 610 O O . SER A 1 82 ? 1.602 -1.952 12.857 1.00 98.88 82 SER A O 1
ATOM 612 N N . ALA A 1 83 ? 1.223 -1.317 10.747 1.00 98.88 83 ALA A N 1
ATOM 613 C CA . ALA A 1 83 ? -0.232 -1.450 10.833 1.00 98.88 83 ALA A CA 1
ATOM 614 C C . ALA A 1 83 ? -0.667 -2.918 10.928 1.00 98.88 83 ALA A C 1
ATOM 616 O O . ALA A 1 83 ? -1.470 -3.258 11.800 1.00 98.88 83 ALA A O 1
ATOM 617 N N . ILE A 1 84 ? -0.082 -3.797 10.114 1.00 98.88 84 ILE A N 1
ATOM 618 C CA . ILE A 1 84 ? -0.358 -5.239 10.153 1.00 98.88 84 ILE A CA 1
ATOM 619 C C . ILE A 1 84 ? -0.013 -5.814 11.529 1.00 98.88 84 ILE A C 1
ATOM 621 O O . ILE A 1 84 ? -0.831 -6.506 12.132 1.00 98.88 84 ILE A O 1
ATOM 625 N N . LYS A 1 85 ? 1.145 -5.451 12.093 1.00 98.75 85 LYS A N 1
ATOM 626 C CA . LYS A 1 85 ? 1.571 -5.868 13.442 1.00 98.75 85 LYS A CA 1
ATOM 627 C C . LYS A 1 85 ? 0.638 -5.394 14.560 1.00 98.75 85 LYS A C 1
ATOM 629 O O . LYS A 1 85 ? 0.568 -6.043 15.599 1.00 98.75 85 LYS A O 1
ATOM 634 N N . ARG A 1 86 ? -0.103 -4.296 14.360 1.00 98.50 86 ARG A N 1
ATOM 635 C CA . ARG A 1 86 ? -1.170 -3.846 15.279 1.00 98.50 86 ARG A CA 1
ATOM 636 C C . ARG A 1 86 ? -2.477 -4.636 15.128 1.00 98.50 86 ARG A C 1
ATOM 638 O O . ARG A 1 86 ? -3.399 -4.403 15.903 1.00 98.50 86 ARG A O 1
ATOM 645 N N . GLY A 1 87 ? -2.570 -5.540 14.154 1.00 98.75 87 GLY A N 1
ATOM 646 C CA . GLY A 1 87 ? -3.772 -6.319 13.849 1.00 98.75 87 GLY A CA 1
ATOM 647 C C . GLY A 1 87 ? -4.707 -5.665 12.827 1.00 98.75 87 GLY A C 1
ATOM 648 O O . GLY A 1 87 ? -5.845 -6.109 12.686 1.00 98.75 87 GLY A O 1
ATOM 649 N N . VAL A 1 88 ? -4.262 -4.622 12.114 1.00 98.88 88 VAL A N 1
ATOM 650 C CA . VAL A 1 88 ? -5.052 -3.997 11.041 1.00 98.88 88 VAL A CA 1
ATOM 651 C C . VAL A 1 88 ? -5.169 -4.965 9.862 1.00 98.88 88 VAL A C 1
ATOM 653 O O . VAL A 1 88 ? -4.167 -5.495 9.384 1.00 98.88 88 VAL A O 1
ATOM 656 N N . ASN A 1 89 ? -6.385 -5.168 9.349 1.00 98.88 89 ASN A N 1
ATOM 657 C CA . ASN A 1 89 ? -6.606 -5.969 8.146 1.00 98.88 89 ASN A CA 1
ATOM 658 C C . ASN A 1 89 ? -6.200 -5.182 6.892 1.00 98.88 89 ASN A C 1
ATOM 660 O O . ASN A 1 89 ? -6.919 -4.267 6.479 1.00 98.88 89 ASN A O 1
ATOM 664 N N . VAL A 1 90 ? -5.067 -5.542 6.287 1.00 98.94 90 VAL A N 1
ATOM 665 C CA . VAL A 1 90 ? -4.527 -4.850 5.111 1.00 98.94 90 VAL A CA 1
ATOM 666 C C . VAL A 1 90 ? -4.840 -5.614 3.826 1.00 98.94 90 VAL A C 1
ATOM 668 O O . VAL A 1 90 ? -4.473 -6.782 3.674 1.00 98.94 90 VAL A O 1
ATOM 671 N N . LYS A 1 91 ? -5.484 -4.930 2.877 1.00 98.94 91 LYS A N 1
ATOM 672 C CA . LYS A 1 91 ? -5.756 -5.422 1.521 1.00 98.94 91 LYS A CA 1
ATOM 673 C C . LYS A 1 91 ? -5.132 -4.492 0.495 1.00 98.94 91 LYS A C 1
ATOM 675 O O . LYS A 1 91 ? -5.292 -3.278 0.604 1.00 98.94 91 LYS A O 1
ATOM 680 N N . VAL A 1 92 ? -4.460 -5.056 -0.501 1.00 98.88 92 VAL A N 1
ATOM 681 C CA . VAL A 1 92 ? -3.756 -4.277 -1.523 1.00 98.88 92 VAL A CA 1
ATOM 682 C C . VAL A 1 92 ? -4.075 -4.805 -2.917 1.00 98.88 92 VAL A C 1
ATOM 684 O O . VAL A 1 92 ? -3.991 -6.008 -3.154 1.00 98.88 92 VAL A O 1
ATOM 687 N N . ILE A 1 93 ? -4.413 -3.901 -3.833 1.00 98.81 93 ILE A N 1
ATOM 688 C CA . ILE A 1 93 ? -4.455 -4.139 -5.276 1.00 98.81 93 ILE A CA 1
ATOM 689 C C . ILE A 1 93 ? -3.277 -3.392 -5.907 1.00 98.81 93 ILE A C 1
ATOM 691 O O . ILE A 1 93 ? -3.049 -2.218 -5.604 1.00 98.81 93 ILE A O 1
ATOM 695 N N . LEU A 1 94 ? -2.515 -4.092 -6.745 1.00 98.75 94 LEU A N 1
ATOM 696 C CA . LEU A 1 94 ? -1.371 -3.547 -7.476 1.00 98.75 94 LEU A CA 1
ATOM 697 C C . LEU A 1 94 ? -1.533 -3.772 -8.977 1.00 98.75 94 LEU A C 1
ATOM 699 O O . LEU A 1 94 ? -2.069 -4.797 -9.402 1.00 98.75 94 LEU A O 1
ATOM 703 N N . ASP A 1 95 ? -0.977 -2.866 -9.771 1.00 98.25 95 ASP A N 1
ATOM 704 C CA . ASP A 1 95 ? -0.729 -3.116 -11.189 1.00 98.25 95 ASP A CA 1
ATOM 705 C C . ASP A 1 95 ? 0.400 -4.153 -11.349 1.00 98.25 95 ASP A C 1
ATOM 707 O O . ASP A 1 95 ? 1.445 -4.053 -10.701 1.00 98.25 95 ASP A O 1
ATOM 711 N N . GLU A 1 96 ? 0.195 -5.171 -12.189 1.00 97.56 96 GLU A N 1
ATOM 712 C CA . GLU A 1 96 ? 1.188 -6.228 -12.436 1.00 97.56 96 GLU A CA 1
ATOM 713 C C . GLU A 1 96 ? 2.330 -5.767 -13.360 1.00 97.56 96 GLU A C 1
ATOM 715 O O . GLU A 1 96 ? 3.466 -6.253 -13.275 1.00 97.56 96 GLU A O 1
ATOM 720 N N . HIS A 1 97 ? 2.046 -4.816 -14.249 1.00 96.81 97 HIS A N 1
ATOM 721 C CA . HIS A 1 97 ? 2.922 -4.366 -15.325 1.00 96.81 97 HIS A CA 1
ATOM 722 C C . HIS A 1 97 ? 2.967 -2.834 -15.460 1.00 96.81 97 HIS A C 1
ATOM 724 O O . HIS A 1 97 ? 2.823 -2.321 -16.574 1.00 96.81 97 HIS A O 1
ATOM 730 N N . PRO A 1 98 ? 3.257 -2.073 -14.386 1.00 96.56 98 PRO A N 1
ATOM 731 C CA . PRO A 1 98 ? 3.433 -0.637 -14.513 1.00 96.56 98 PRO A CA 1
ATOM 732 C C . PRO A 1 98 ? 4.580 -0.329 -15.482 1.00 96.56 98 PRO A C 1
ATOM 734 O O . PRO A 1 98 ? 5.582 -1.052 -15.549 1.00 96.56 98 PRO A O 1
ATOM 737 N N . TYR A 1 99 ? 4.430 0.756 -16.240 1.00 95.69 99 TYR A N 1
ATOM 738 C CA . TYR A 1 99 ? 5.347 1.170 -17.301 1.00 95.69 99 TYR A CA 1
ATOM 739 C C . TYR A 1 99 ? 6.810 1.151 -16.837 1.00 95.69 99 TYR A C 1
ATOM 741 O O . TYR A 1 99 ? 7.210 1.924 -15.967 1.00 95.69 99 TYR A O 1
ATOM 749 N N . ASN A 1 100 ? 7.608 0.257 -17.431 1.00 95.81 100 ASN A N 1
ATOM 750 C CA . ASN A 1 100 ? 9.021 0.021 -17.107 1.00 95.81 100 ASN A CA 1
ATOM 751 C C . ASN A 1 100 ? 9.315 -0.278 -15.620 1.00 95.81 100 ASN A C 1
ATOM 753 O O . ASN A 1 100 ? 10.437 -0.066 -15.160 1.00 95.81 100 ASN A O 1
ATOM 757 N N . MET A 1 101 ? 8.332 -0.782 -14.865 1.00 97.12 101 MET A N 1
ATOM 758 C CA . MET A 1 101 ? 8.437 -1.013 -13.417 1.00 97.12 101 MET A CA 1
ATOM 759 C C . MET A 1 101 ? 7.920 -2.389 -12.955 1.00 97.12 101 MET A C 1
ATOM 761 O O . MET A 1 101 ? 7.625 -2.588 -11.777 1.00 97.12 101 MET A O 1
ATOM 765 N N . ALA A 1 102 ? 7.841 -3.377 -13.853 1.00 97.00 102 ALA A N 1
ATOM 766 C CA . ALA A 1 102 ? 7.357 -4.722 -13.518 1.00 97.00 102 ALA A CA 1
ATOM 767 C C . ALA A 1 102 ? 8.156 -5.393 -12.379 1.00 97.00 102 ALA A C 1
ATOM 769 O O . ALA A 1 102 ? 7.585 -6.079 -11.534 1.00 97.00 102 ALA A O 1
ATOM 770 N N . ALA A 1 103 ? 9.473 -5.169 -12.299 1.00 98.19 103 ALA A N 1
ATOM 771 C CA . ALA A 1 103 ? 10.294 -5.716 -11.215 1.00 98.19 103 ALA A CA 1
ATOM 772 C C . ALA A 1 103 ? 9.923 -5.117 -9.845 1.00 98.19 103 ALA A C 1
ATOM 774 O O . ALA A 1 103 ? 9.876 -5.831 -8.843 1.00 98.19 103 ALA A O 1
ATOM 775 N N . GLN A 1 104 ? 9.621 -3.819 -9.808 1.00 98.44 104 GLN A N 1
ATOM 776 C CA . GLN A 1 104 ? 9.194 -3.084 -8.621 1.00 98.44 104 GLN A CA 1
ATOM 777 C C . GLN A 1 104 ? 7.796 -3.525 -8.185 1.00 98.44 104 GLN A C 1
ATOM 779 O O . GLN A 1 104 ? 7.583 -3.735 -6.995 1.00 98.44 104 GLN A O 1
ATOM 784 N N . ALA A 1 105 ? 6.879 -3.749 -9.131 1.00 98.38 105 ALA A N 1
ATOM 785 C CA . ALA A 1 105 ? 5.567 -4.327 -8.843 1.00 98.38 105 ALA A CA 1
ATOM 786 C C . ALA A 1 105 ? 5.694 -5.714 -8.195 1.00 98.38 105 ALA A C 1
ATOM 788 O O . ALA A 1 105 ? 5.129 -5.965 -7.131 1.00 98.38 105 ALA A O 1
ATOM 789 N N . GLN A 1 106 ? 6.512 -6.597 -8.778 1.00 98.62 106 GLN A N 1
ATOM 790 C CA . GLN A 1 106 ? 6.772 -7.933 -8.227 1.00 98.62 106 GLN A CA 1
ATOM 791 C C . GLN A 1 106 ? 7.430 -7.878 -6.843 1.00 98.62 106 GLN A C 1
ATOM 793 O O . GLN A 1 106 ? 7.099 -8.680 -5.968 1.00 98.62 106 GLN A O 1
ATOM 798 N N . TYR A 1 107 ? 8.349 -6.934 -6.626 1.00 98.69 107 TYR A N 1
ATOM 799 C CA . TYR A 1 107 ? 8.939 -6.691 -5.313 1.00 98.69 107 TYR A CA 1
ATOM 800 C C . TYR A 1 107 ? 7.876 -6.249 -4.302 1.00 98.69 107 TYR A C 1
ATOM 802 O O . TYR A 1 107 ? 7.748 -6.878 -3.254 1.00 98.69 107 TYR A O 1
ATOM 810 N N . ALA A 1 108 ? 7.073 -5.232 -4.627 1.00 98.75 108 ALA A N 1
ATOM 811 C CA . ALA A 1 108 ? 6.018 -4.723 -3.755 1.00 98.75 108 ALA A CA 1
ATOM 812 C C . ALA A 1 108 ? 5.015 -5.820 -3.379 1.00 98.75 108 ALA A C 1
ATOM 814 O O . ALA A 1 108 ? 4.706 -5.992 -2.199 1.00 98.75 108 ALA A O 1
ATOM 815 N N . TYR A 1 109 ? 4.578 -6.617 -4.358 1.00 98.81 109 TYR A N 1
ATOM 816 C CA . TYR A 1 109 ? 3.668 -7.738 -4.139 1.00 98.81 109 TYR A CA 1
ATOM 817 C C . TYR A 1 109 ? 4.237 -8.745 -3.138 1.00 98.81 109 TYR A C 1
ATOM 819 O O . TYR A 1 109 ? 3.575 -9.094 -2.157 1.00 98.81 109 TYR A O 1
ATOM 827 N N . LYS A 1 110 ? 5.477 -9.202 -3.356 1.00 98.81 110 LYS A N 1
ATOM 828 C CA . LYS A 1 110 ? 6.133 -10.187 -2.482 1.00 98.81 110 LYS A CA 1
ATOM 829 C C . LYS A 1 110 ? 6.358 -9.632 -1.081 1.00 98.81 110 LYS A C 1
ATOM 831 O O . LYS A 1 110 ? 6.048 -10.316 -0.110 1.00 98.81 110 LYS A O 1
ATOM 836 N N . THR A 1 111 ? 6.846 -8.398 -0.982 1.00 98.81 111 THR A N 1
ATOM 837 C CA . THR A 1 111 ? 7.114 -7.721 0.290 1.00 98.81 111 THR A CA 1
ATOM 838 C C . THR A 1 111 ? 5.837 -7.593 1.118 1.00 98.81 111 THR A C 1
ATOM 840 O O . THR A 1 111 ? 5.793 -8.087 2.243 1.00 98.81 111 THR A O 1
ATOM 843 N N . LEU A 1 112 ? 4.761 -7.043 0.551 1.00 98.88 112 LEU A N 1
ATOM 844 C CA . LEU A 1 112 ? 3.486 -6.868 1.258 1.00 98.88 112 LEU A CA 1
ATOM 845 C C . LEU A 1 112 ? 2.838 -8.205 1.635 1.00 98.88 112 LEU A C 1
ATOM 847 O O . LEU A 1 112 ? 2.346 -8.357 2.753 1.00 98.88 112 LEU A O 1
ATOM 851 N N . THR A 1 113 ? 2.897 -9.196 0.741 1.00 98.81 113 THR A N 1
ATOM 852 C CA . THR A 1 113 ? 2.415 -10.554 1.040 1.00 98.81 113 THR A CA 1
ATOM 853 C C . THR A 1 113 ? 3.187 -11.152 2.218 1.00 98.81 113 THR A C 1
ATOM 855 O O . THR A 1 113 ? 2.583 -11.720 3.124 1.00 98.81 113 THR A O 1
ATOM 858 N N . SER A 1 114 ? 4.514 -10.984 2.255 1.00 98.75 114 SER A N 1
ATOM 859 C CA . SER A 1 114 ? 5.357 -11.498 3.343 1.00 98.75 114 SER A CA 1
ATOM 860 C C . SER A 1 114 ? 5.111 -10.813 4.692 1.00 98.75 114 SER A C 1
ATOM 862 O O . SER A 1 114 ? 5.288 -11.445 5.729 1.00 98.75 114 SER A O 1
ATOM 864 N N . MET A 1 115 ? 4.654 -9.555 4.684 1.00 98.69 115 MET A N 1
ATOM 865 C CA . MET A 1 115 ? 4.245 -8.826 5.891 1.00 98.69 115 MET A CA 1
ATOM 866 C C . MET A 1 115 ? 2.891 -9.304 6.438 1.00 98.69 115 MET A C 1
ATOM 868 O O . MET A 1 115 ? 2.571 -9.021 7.587 1.00 98.69 115 MET A O 1
ATOM 872 N N . GLY A 1 116 ? 2.099 -10.032 5.641 1.00 98.75 116 GLY A N 1
ATOM 873 C CA . GLY A 1 116 ? 0.775 -10.532 6.022 1.00 98.75 116 GLY A CA 1
ATOM 874 C C . GLY A 1 116 ? -0.402 -9.775 5.398 1.00 98.75 116 GLY A C 1
ATOM 875 O O . GLY A 1 116 ? -1.544 -10.007 5.793 1.00 98.75 116 GLY A O 1
ATOM 876 N N . ALA A 1 117 ? -0.162 -8.889 4.425 1.00 98.81 117 ALA A N 1
ATOM 877 C CA . ALA A 1 117 ? -1.241 -8.262 3.666 1.00 98.81 117 ALA A CA 1
ATOM 878 C C . ALA A 1 117 ? -1.889 -9.256 2.687 1.00 98.81 117 ALA A C 1
ATOM 880 O O . ALA A 1 117 ? -1.222 -10.112 2.102 1.00 98.81 117 ALA A O 1
ATOM 881 N N . SER A 1 118 ? -3.189 -9.096 2.435 1.00 98.81 118 SER A N 1
ATOM 882 C CA . SER A 1 118 ? -3.864 -9.763 1.319 1.00 98.81 118 SER A CA 1
ATOM 883 C C . SER A 1 118 ? -3.647 -8.944 0.048 1.00 98.81 118 SER A C 1
ATOM 885 O O . SER A 1 118 ? -4.288 -7.910 -0.143 1.00 98.81 118 SER A O 1
ATOM 887 N N . VAL A 1 119 ? -2.718 -9.386 -0.798 1.00 98.88 119 VAL A N 1
ATOM 888 C CA . VAL A 1 119 ? -2.347 -8.689 -2.037 1.00 98.88 119 VAL A CA 1
ATOM 889 C C . VAL A 1 119 ? -2.959 -9.396 -3.243 1.00 98.88 119 VAL A C 1
ATOM 891 O O . VAL A 1 119 ? -2.958 -10.625 -3.311 1.00 98.88 119 VAL A O 1
ATOM 894 N N . GLN A 1 120 ? -3.486 -8.627 -4.191 1.00 98.75 120 GLN A N 1
ATOM 895 C CA . GLN A 1 120 ? -3.991 -9.112 -5.474 1.00 98.75 120 GLN A CA 1
ATOM 896 C C . GLN A 1 120 ? -3.474 -8.233 -6.612 1.00 98.75 120 GLN A C 1
ATOM 898 O O . GLN A 1 120 ? -3.228 -7.041 -6.432 1.00 98.75 120 GLN A O 1
ATOM 903 N N . TRP A 1 121 ? -3.333 -8.825 -7.794 1.00 98.56 121 TRP A N 1
ATOM 904 C CA . TRP A 1 121 ? -3.131 -8.057 -9.016 1.00 98.56 121 TRP A CA 1
ATOM 905 C C . TRP A 1 121 ? -4.447 -7.442 -9.482 1.00 98.56 121 TRP A C 1
ATOM 907 O O . TRP A 1 121 ? -5.515 -8.049 -9.335 1.00 98.56 121 TRP A O 1
ATOM 917 N N . ALA A 1 122 ? -4.364 -6.253 -10.069 1.00 98.12 122 ALA A N 1
ATOM 918 C CA . ALA A 1 122 ? -5.475 -5.645 -10.773 1.00 98.12 122 ALA A CA 1
ATOM 919 C C . ALA A 1 122 ? -5.954 -6.569 -11.913 1.00 98.12 122 ALA A C 1
ATOM 921 O O . ALA A 1 122 ? -5.162 -7.324 -12.486 1.00 98.12 122 ALA A O 1
ATOM 922 N N . PRO A 1 123 ? -7.250 -6.544 -12.270 1.00 96.62 123 PRO A N 1
ATOM 923 C CA . PRO A 1 123 ? -7.772 -7.380 -13.344 1.00 96.62 123 PRO A CA 1
ATOM 924 C C . PRO A 1 123 ? -7.018 -7.177 -14.666 1.00 96.62 123 PRO A C 1
ATOM 926 O O . PRO A 1 123 ? -6.927 -6.056 -15.159 1.00 96.62 123 PRO A O 1
ATOM 929 N N . SER A 1 124 ? -6.611 -8.271 -15.316 1.00 94.50 124 SER A N 1
ATOM 930 C CA . SER A 1 124 ? -5.843 -8.258 -16.578 1.00 94.50 124 SER A CA 1
ATOM 931 C C . SER A 1 124 ? -6.543 -7.587 -17.770 1.00 94.50 124 SER A C 1
ATOM 933 O O . SER A 1 124 ? -5.936 -7.375 -18.816 1.00 94.50 124 SER A O 1
ATOM 935 N N . ARG A 1 125 ? -7.828 -7.229 -17.629 1.00 95.75 125 ARG A N 1
ATOM 936 C CA . ARG A 1 125 ? -8.557 -6.395 -18.599 1.00 95.75 125 ARG A CA 1
ATOM 937 C C . ARG A 1 125 ? -8.037 -4.956 -18.667 1.00 95.75 125 ARG A C 1
ATOM 939 O O . ARG A 1 125 ? -8.374 -4.247 -19.610 1.00 95.75 125 ARG A O 1
ATOM 946 N N . PHE A 1 126 ? -7.292 -4.506 -17.661 1.00 92.44 126 PHE A N 1
ATOM 947 C CA . PHE A 1 126 ? -6.643 -3.204 -17.656 1.00 92.44 126 PHE A CA 1
ATOM 948 C C . PHE A 1 126 ? -5.218 -3.346 -18.184 1.00 92.44 126 PHE A C 1
ATOM 950 O O . PHE A 1 126 ? -4.449 -4.149 -17.670 1.00 92.44 126 PHE A O 1
ATOM 957 N N . THR A 1 127 ? -4.857 -2.556 -19.201 1.00 93.62 127 THR A N 1
ATOM 958 C CA . THR A 1 127 ? -3.453 -2.454 -19.636 1.00 93.62 127 THR A CA 1
ATOM 959 C C . THR A 1 127 ? -2.594 -1.831 -18.541 1.00 93.62 127 THR A C 1
ATOM 961 O O . THR A 1 127 ? -1.485 -2.291 -18.313 1.00 93.62 127 THR A O 1
ATOM 964 N N . PHE A 1 128 ? -3.139 -0.806 -17.880 1.00 95.25 128 PHE A N 1
ATOM 965 C CA . PHE A 1 128 ? -2.593 -0.208 -16.671 1.00 95.25 128 PHE A CA 1
ATOM 966 C C . PHE A 1 128 ? -3.748 0.140 -15.723 1.00 95.25 128 PHE A C 1
ATOM 968 O O . PHE A 1 128 ? -4.698 0.816 -16.131 1.00 95.25 128 PHE A O 1
ATOM 975 N N . ASP A 1 129 ? -3.664 -0.281 -14.469 1.00 96.81 129 ASP A N 1
ATOM 976 C CA . ASP A 1 129 ? -4.466 0.221 -13.357 1.00 96.81 129 ASP A CA 1
ATOM 977 C C . ASP A 1 129 ? -3.736 1.396 -12.689 1.00 96.81 129 ASP A C 1
ATOM 979 O O . ASP A 1 129 ? -2.968 1.255 -11.739 1.00 96.81 129 ASP A O 1
ATOM 983 N N . HIS A 1 130 ? -3.959 2.601 -13.217 1.00 96.62 130 HIS A N 1
ATOM 984 C CA . HIS A 1 130 ? -3.244 3.806 -12.787 1.00 96.62 130 HIS A CA 1
ATOM 985 C C . HIS A 1 130 ? -3.823 4.464 -11.515 1.00 96.62 130 HIS A C 1
ATOM 987 O O . HIS A 1 130 ? -3.614 5.661 -11.272 1.00 96.62 130 HIS A O 1
ATOM 993 N N . SER A 1 131 ? -4.541 3.702 -10.697 1.00 97.19 131 SER A N 1
ATOM 994 C CA . SER A 1 131 ? -5.223 4.167 -9.490 1.00 97.19 131 SER A CA 1
ATOM 995 C C . SER A 1 131 ? -4.238 4.468 -8.354 1.00 97.19 131 SER A C 1
ATOM 997 O O . SER A 1 131 ? -3.192 3.829 -8.229 1.00 97.19 131 SER A O 1
ATOM 999 N N . LYS A 1 132 ? -4.551 5.488 -7.543 1.00 97.88 132 LYS A N 1
ATOM 1000 C CA . LYS A 1 132 ? -3.835 5.840 -6.302 1.00 97.88 132 LYS A CA 1
ATOM 1001 C C . LYS A 1 132 ? -4.860 6.186 -5.236 1.00 97.88 132 LYS A C 1
ATOM 1003 O O . LYS A 1 132 ? -5.240 7.347 -5.066 1.00 97.88 132 LYS A O 1
ATOM 1008 N N . VAL A 1 133 ? -5.364 5.155 -4.578 1.00 98.25 133 VAL A N 1
ATOM 1009 C CA . VAL A 1 133 ? -6.449 5.256 -3.609 1.00 98.25 133 VAL A CA 1
ATOM 1010 C C . VAL A 1 133 ? -6.079 4.465 -2.365 1.00 98.25 133 VAL A C 1
ATOM 1012 O O . VAL A 1 133 ? -5.544 3.361 -2.430 1.00 98.25 133 VAL A O 1
ATOM 1015 N N . MET A 1 134 ? -6.390 5.031 -1.209 1.00 98.38 134 MET A N 1
ATOM 1016 C CA . MET A 1 134 ? -6.264 4.382 0.083 1.00 98.38 134 MET A CA 1
ATOM 1017 C C . MET A 1 134 ? -7.511 4.674 0.907 1.00 98.38 134 MET A C 1
ATOM 1019 O O . MET A 1 134 ? -7.930 5.823 1.006 1.00 98.38 134 MET A O 1
ATOM 1023 N N . ILE A 1 135 ? -8.088 3.648 1.521 1.00 98.62 135 ILE A N 1
ATOM 1024 C CA . ILE A 1 135 ? -9.244 3.740 2.414 1.00 98.62 135 ILE A CA 1
ATOM 1025 C C . ILE A 1 135 ? -8.806 3.250 3.791 1.00 98.62 135 ILE A C 1
ATOM 1027 O O . ILE A 1 135 ? -8.254 2.154 3.918 1.00 98.62 135 ILE A O 1
ATOM 1031 N N . VAL A 1 136 ? -9.063 4.060 4.815 1.00 98.62 136 VAL A N 1
ATOM 1032 C CA . VAL A 1 136 ? -8.682 3.793 6.204 1.00 98.62 136 VAL A CA 1
ATOM 1033 C C . VAL A 1 136 ? -9.933 3.539 7.035 1.00 98.62 136 VAL A C 1
ATOM 1035 O O . VAL A 1 136 ? -10.836 4.377 7.088 1.00 98.62 136 VAL A O 1
ATOM 1038 N N . ASP A 1 137 ? -9.975 2.374 7.681 1.00 98.44 137 ASP A N 1
ATOM 1039 C CA . ASP A 1 137 ? -11.024 1.925 8.604 1.00 98.44 137 ASP A CA 1
ATOM 1040 C C . ASP A 1 137 ? -12.458 2.010 8.049 1.00 98.44 137 ASP A C 1
ATOM 1042 O O . ASP A 1 137 ? -13.407 2.116 8.819 1.00 98.44 137 ASP A O 1
ATOM 1046 N N . ASP A 1 138 ? -12.623 1.998 6.720 1.00 96.56 138 ASP A N 1
ATOM 1047 C CA . ASP A 1 138 ? -13.895 2.274 6.027 1.00 96.56 138 ASP A CA 1
ATOM 1048 C C . ASP A 1 138 ? -14.549 3.621 6.408 1.00 96.56 138 ASP A C 1
ATOM 1050 O O . ASP A 1 138 ? -15.730 3.852 6.150 1.00 96.56 138 ASP A O 1
ATOM 1054 N N . ASN A 1 139 ? -13.758 4.538 6.974 1.00 94.62 139 ASN A N 1
ATOM 1055 C CA . ASN A 1 139 ? -14.208 5.823 7.503 1.00 94.62 139 ASN A CA 1
ATOM 1056 C C . ASN A 1 139 ? -13.829 6.999 6.598 1.00 94.62 139 ASN A C 1
ATOM 1058 O O . ASN A 1 139 ? -14.617 7.929 6.432 1.00 94.62 139 ASN A O 1
ATOM 1062 N N . PHE A 1 140 ? -12.623 6.985 6.025 1.00 95.94 140 PHE A N 1
ATOM 1063 C CA . PHE A 1 140 ? -12.170 8.019 5.095 1.00 95.94 140 PHE A CA 1
ATOM 1064 C C . PHE A 1 140 ? -11.248 7.445 4.021 1.00 95.94 140 PHE A C 1
ATOM 1066 O O . PHE A 1 140 ? -10.675 6.367 4.182 1.00 95.94 140 PHE A O 1
ATOM 1073 N N . ALA A 1 141 ? -11.098 8.189 2.927 1.00 96.81 141 ALA A N 1
ATOM 1074 C CA . ALA A 1 141 ? -10.205 7.841 1.835 1.00 96.81 141 ALA A CA 1
ATOM 1075 C C . ALA A 1 141 ? -9.244 8.990 1.516 1.00 96.81 141 ALA A C 1
ATOM 1077 O O . ALA A 1 141 ? -9.606 10.162 1.622 1.00 96.81 141 ALA A O 1
ATOM 1078 N N . ILE A 1 142 ? -8.038 8.634 1.086 1.00 97.25 142 ILE A N 1
ATOM 1079 C CA . ILE A 1 142 ? -7.086 9.524 0.424 1.00 97.25 142 ILE A CA 1
ATOM 1080 C C . ILE A 1 142 ? -6.937 9.020 -1.008 1.00 97.25 142 ILE A C 1
ATOM 1082 O O . ILE A 1 142 ? -6.674 7.840 -1.230 1.00 97.25 142 ILE A O 1
ATOM 1086 N N . PHE A 1 143 ? -7.107 9.909 -1.978 1.00 96.62 143 PHE A N 1
ATOM 1087 C CA . PHE A 1 143 ? -6.896 9.617 -3.391 1.00 96.62 143 PHE A CA 1
ATOM 1088 C C . PHE A 1 143 ? -6.247 10.816 -4.074 1.00 96.62 143 PHE A C 1
ATOM 1090 O O . PHE A 1 143 ? -6.394 11.950 -3.615 1.00 96.62 143 PHE A O 1
ATOM 1097 N N . GLY A 1 144 ? -5.517 10.578 -5.160 1.00 94.38 144 GLY A N 1
ATOM 1098 C CA . GLY A 1 144 ? -4.821 11.656 -5.852 1.00 94.38 144 GLY A CA 1
ATOM 1099 C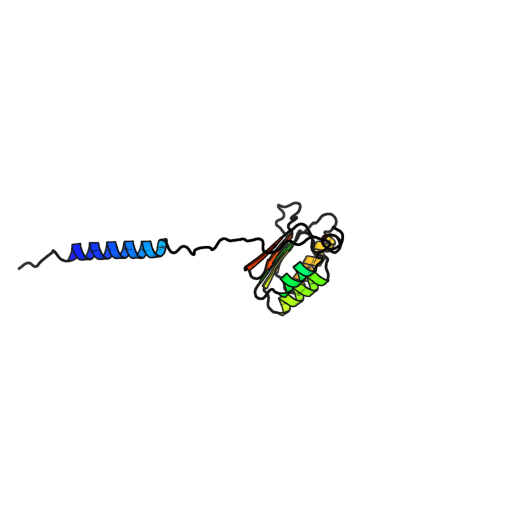 C . GLY A 1 144 ? -3.966 11.192 -7.022 1.00 94.38 144 GLY A C 1
ATOM 1100 O O . GLY A 1 144 ? -4.224 10.164 -7.643 1.00 94.38 144 GLY A O 1
ATOM 1101 N N . THR A 1 145 ? -2.954 11.994 -7.340 1.00 94.81 145 THR A N 1
ATOM 1102 C CA . THR A 1 145 ? -2.103 11.828 -8.528 1.00 94.81 145 THR A CA 1
ATOM 1103 C C . THR A 1 145 ? -0.758 11.167 -8.232 1.00 94.81 145 THR A C 1
ATOM 1105 O O . THR A 1 145 ? -0.176 10.556 -9.129 1.00 94.81 145 THR A O 1
ATOM 1108 N N . SER A 1 146 ? -0.279 11.229 -6.991 1.00 94.81 146 SER A N 1
ATOM 1109 C CA . SER A 1 146 ? 1.029 10.705 -6.592 1.00 94.81 146 SER A CA 1
ATOM 1110 C C . SER A 1 146 ? 1.017 9.197 -6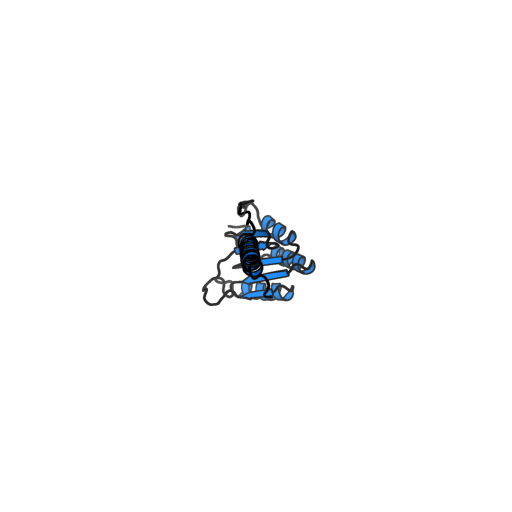.352 1.00 94.81 146 SER A C 1
ATOM 1112 O O . SER A 1 146 ? 0.176 8.679 -5.621 1.00 94.81 146 SER A O 1
ATOM 1114 N N . ASN A 1 147 ? 1.997 8.497 -6.930 1.00 97.06 147 ASN A N 1
ATOM 1115 C CA . ASN A 1 147 ? 2.344 7.127 -6.538 1.00 97.06 147 ASN A CA 1
ATOM 1116 C C . ASN A 1 147 ? 3.078 7.124 -5.188 1.00 97.06 147 ASN A C 1
ATOM 1118 O O . ASN A 1 147 ? 3.707 8.121 -4.833 1.00 97.06 147 ASN A O 1
ATOM 1122 N N . PHE A 1 148 ? 3.114 5.985 -4.492 1.00 97.38 148 PHE A N 1
ATOM 1123 C CA . PHE A 1 148 ? 3.912 5.801 -3.268 1.00 97.38 148 PHE A CA 1
ATOM 1124 C C . PHE A 1 148 ? 5.396 5.580 -3.581 1.00 97.38 148 PHE A C 1
ATOM 1126 O O . PHE A 1 148 ? 5.982 4.533 -3.302 1.00 97.38 148 PHE A O 1
ATOM 1133 N N . THR A 1 149 ? 5.999 6.581 -4.211 1.00 96.62 149 THR A N 1
ATOM 1134 C CA . THR A 1 149 ? 7.374 6.580 -4.715 1.00 96.62 149 THR A CA 1
ATOM 1135 C C . THR A 1 149 ? 8.020 7.922 -4.411 1.00 96.62 149 THR A C 1
ATOM 1137 O O . THR A 1 149 ? 7.331 8.942 -4.418 1.00 96.62 149 THR A O 1
ATOM 1140 N N . TYR A 1 150 ? 9.343 7.942 -4.258 1.00 91.88 150 TYR A N 1
ATOM 1141 C CA . TYR A 1 150 ? 10.081 9.187 -4.043 1.00 91.88 150 TYR A CA 1
ATOM 1142 C C . TYR A 1 150 ? 9.830 10.229 -5.146 1.00 91.88 150 TYR A C 1
ATOM 1144 O O . TYR A 1 150 ? 9.590 11.390 -4.843 1.00 91.88 150 TYR A O 1
ATOM 1152 N N . SER A 1 151 ? 9.817 9.833 -6.425 1.00 90.75 151 SER A N 1
ATOM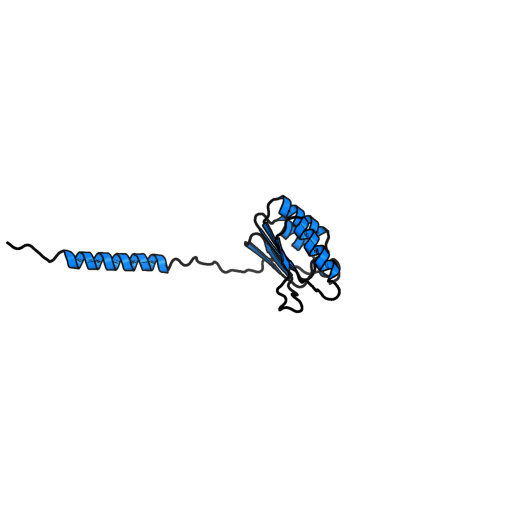 1153 C CA . SER A 1 151 ? 9.533 10.771 -7.520 1.00 90.75 151 SER A CA 1
ATOM 1154 C C . SER A 1 151 ? 8.102 11.309 -7.460 1.00 90.75 151 SER A C 1
ATOM 1156 O O . SER A 1 151 ? 7.900 12.514 -7.555 1.00 90.75 151 SER A O 1
ATOM 1158 N N . GLY A 1 152 ? 7.115 10.435 -7.236 1.00 89.94 152 GLY A N 1
ATOM 1159 C CA . GLY A 1 152 ? 5.705 10.823 -7.155 1.00 89.94 152 GLY A CA 1
ATOM 1160 C C . GLY A 1 152 ? 5.362 11.733 -5.973 1.00 89.94 152 GLY A C 1
ATOM 1161 O O . GLY A 1 152 ? 4.407 12.501 -6.071 1.00 89.94 152 GLY A O 1
ATOM 1162 N N . ILE A 1 153 ? 6.114 11.655 -4.873 1.00 91.44 153 ILE A N 1
ATOM 1163 C CA . ILE A 1 153 ? 5.840 12.434 -3.659 1.00 91.44 153 ILE A CA 1
ATOM 1164 C C . ILE A 1 153 ? 6.778 13.640 -3.522 1.00 91.44 153 ILE A C 1
ATOM 1166 O O . ILE A 1 153 ? 6.352 14.696 -3.082 1.00 91.44 153 ILE A O 1
ATOM 1170 N N . SER A 1 154 ? 8.049 13.527 -3.904 1.00 86.38 154 SER A N 1
ATOM 1171 C CA . SER A 1 154 ? 9.064 14.556 -3.620 1.00 86.38 154 SER A CA 1
ATOM 1172 C C . SER A 1 154 ? 9.585 15.309 -4.845 1.00 86.38 154 SER A C 1
ATOM 1174 O O . SER A 1 154 ? 10.318 16.278 -4.666 1.00 86.38 154 SER A O 1
ATOM 1176 N N . GLN A 1 155 ? 9.248 14.896 -6.071 1.00 83.69 155 GLN A N 1
ATOM 1177 C CA . GLN A 1 155 ? 9.762 15.522 -7.304 1.00 83.69 155 GLN A CA 1
ATOM 1178 C C . GLN A 1 155 ? 8.683 15.914 -8.321 1.00 83.69 155 GLN A C 1
ATOM 1180 O O . GLN A 1 155 ? 9.040 16.303 -9.430 1.00 83.69 155 GLN A O 1
ATOM 1185 N N . ASN A 1 156 ? 7.406 15.756 -7.960 1.00 58.69 156 ASN A N 1
ATOM 1186 C CA . ASN A 1 156 ? 6.260 15.951 -8.853 1.00 58.69 156 ASN A CA 1
ATOM 1187 C C . ASN A 1 156 ? 6.264 17.324 -9.545 1.00 58.69 156 ASN A C 1
ATOM 1189 O O . ASN A 1 156 ? 6.534 18.328 -8.844 1.00 58.69 156 ASN A O 1
#

Secondary structure (DSSP, 8-state):
-----SHHHHHHHHHHHHHHHHHHHHHS----------------TTTSTTHHHHHHHHH-SSEEEEEES-B--HHHHHHHHHHHHTT-EEEEEE-SS-TT-HHHHHHHHHHHHHHT-EEEEPPTT-S----EEEEETTTEEEE-S--BSHHHHH--

Foldseek 3Di:
DDDDDDPPVVVVVVVVVVVVVVVVVVVPPDPPPPDDPDPPDDDDPQVRFCVVVLVLLQVFQAEKEWEFAFADDPSNLVSNLVSVVNVYAYEYEYACCRPVCNVRRVVVQVSCVVSPHHYDYDPPVDPGPHWGKMQGPVPDIDGDNAGNDCCRHHVD

pLDDT: mean 86.72, std 17.83, range [42.31, 98.94]

Sequence (156 aa):
MIIGGGGKMKKLSIVMILAVAFLSIFAFAQPIVKSATSVTSIFFEPSTGEAPFLNAISSAKTSLKIEMYVITSNDIFNTIDSAIKRGVNVKVILDEHPYNMAAQAQYAYKTLTSMGASVQWAPSRFTFDHSKVMIVDDNFAIFGTSNFTYSGISQN

InterPro domains:
  IPR001736 Phospholipase D/Transphosphatidylase [PS50035] (125-152)
  IPR025202 Cardiolipin synthase-like, phospholipase D-like domain [PF13091] (54-156)
  IPR051406 Phospholipase D domain-containing protein [PTHR43856] (37-156)

=== Feature glossary ===
Each block in this record encodes a different view of the same protein. In brief:

Predicted aligned error. PAE(i, j) answers: if I align the predicted and true structures on residue i, how far off (in Å) do I expect residue j to be? A block-diagonal PAE matrix with low values on the blocks and high values off-diagonal is the signature of a multi-domain protein with confidently predicted domains but uncertain inter-domain orientation.

Contact-map, Ramachandran, and PAE plots. Plot images: a contact map (which residues are close in 3D, as an N×N binary image), a Ramachandran scatter (backbone torsion angles, revealing secondary-structure composition at a glance), and — for AlphaFold structures — a PAE heatmap (pairwise prediction confidence).

Backbone torsions (φ/ψ). φ (phi) and ψ (psi) are the two rotatable backbone dihedrals per residue: φ is the C(i-1)–N–Cα–C torsion, ψ is the N–Cα–C–N(i+1) torsion, both in degrees on (−180°, 180°]. α-helical residues cluster near (−60°, −45°); β-strand residues near (−120°, +130°). A Ramachandran plot is simply a scatter of (φ, ψ) for every residue.

Foldseek 3Di. A 3Di character summarizes, for each residue, the relative orientation of the Cα frame of its nearest spatial neighbor. Because it encodes fold topology rather than chemistry, 3Di alignments detect remote structural similarity that sequence alignment misses.

Radius of gyration, Cα contacts, bounding box. Three whole-structure scalars: the radius of gyration (RMS distance of Cα from centroid, in Å), the count of Cα–Cα contacts (pairs closer than 8 Å and separated by more than four residues in sequence — i.e. tertiary, not local, contacts), and the bounding-box dimensions. Together they distinguish compact globular folds from extended fibres or disordered chains.

Sequence. Sequence gives the chain of amino acids in standard one-letter code (A=alanine, C=cysteine, …, Y=tyrosine), read N→C. It is the only feature that is directly encoded by the gene; all structural features are derived from the folded form of this sequence.

mmCIF coordinates. Atomic coordinates in PDBx/mmCIF format — the same representation the Protein Data Bank distributes. Each line of the _atom_site loop places one backbone atom in Cartesian space (units: ångströms, origin: arbitrary).

Secondary structure (3-state, P-SEA). Three-state secondary structure (P-SEA) collapses the eight DSSP classes into helix (a), strand (b), and coil (c). P-SEA assigns these from Cα geometry alone — distances and angles — without requiring backbone oxygens, so it works on any Cα trace.

InterPro / GO / CATH / organism. Functional annotations link the protein to curated databases. InterPro entries identify conserved domains and families by matching the sequence against member-database signatures (Pfam, PROSITE, CDD, …). Gene Ontology (GO) terms describe molecular function, biological process, and cellular component in a controlled vocabulary. CATH places the structure in a hierarchical fold classification (Class/Architecture/Topology/Homologous-superfamily). The organism is the source species.

B-factor. B-factor (Debye–Waller factor) reflects atomic displacement in the crystal lattice. It is an experimental observable (units Å²), not a prediction; low values mean the atom is pinned down, high values mean it moves or is heterogeneous across the crystal.

Rendered structure images. Structure images are PyMOL renders from six orthogonal camera directions. Cartoon representation draws helices as coils and strands as arrows; sticks shows the backbone as bonds; surface shows the solvent-excluded envelope. Rainbow coloring maps sequence position to hue (blue→red, N→C); chain coloring assigns a distinct color per polypeptide.

Solvent-accessible surface area. Solvent-accessible surface area (SASA) is the area in Å² traced out by the centre of a 1.4 Å probe sphere (a water molecule) rolled over the protein's van der Waals surface (Shrake–Rupley / Lee–Richards construction). Buried residues have near-zero SASA; fully exposed residues can exceed 200 Å². The total SASA scales roughly with the number of surface residues.

Secondary structure (8-state, DSSP). The SS8 string is DSSP's per-residue secondary-structure call. α-helix (H) means an i→i+4 H-bond ladder; β-strand (E) means the residue participates in a β-sheet; 3₁₀ (G) and π (I) are tighter and wider helices; T/S are turns/bends; '-' is loop.

pLDDT. For AlphaFold models, the B-factor field carries pLDDT — the model's own estimate of local accuracy on a 0–100 scale. Regions with pLDDT<50 should be treated as essentially unmodeled; they often correspond to intrinsically disordered segments.

Nearest PDB structures. Nearest PDB neighbors are the top structural matches found by Foldseek when searching this structure against the entire Protein Data Bank. Each hit reports a TM-score (0 to 1; >0.5 almost always implies the same fold) and an E-value. These are *structural* homologs — they may share no detectable sequence similarity.